Protein AF-V2XMH4-F1 (afdb_monomer_lite)

pLDDT: mean 96.75, std 1.99, range [86.94, 98.12]

Sequence (45 aa):
MLVFLALNGIELSYTQKELYETIFDVAAGKQNYEGLLNWVIEHQK

Radius of gyration: 10.36 Å; chains: 1; bounding box: 19×19×24 Å

Secondary structure (DSSP, 8-state):
-HHHHHHTT--B---HHHHHHHHHHHHTT-S-HHHHHHHHHHTB-

Structure (mmCIF, N/CA/C/O backbone):
data_AF-V2XMH4-F1
#
_entry.id   AF-V2XMH4-F1
#
loop_
_atom_site.group_PDB
_atom_site.id
_atom_site.type_symbol
_atom_site.label_atom_id
_atom_site.label_alt_id
_atom_site.label_comp_id
_atom_site.label_asym_id
_atom_site.label_entity_id
_atom_site.label_seq_id
_atom_site.pdbx_PDB_ins_code
_atom_site.Cartn_x
_atom_site.Cartn_y
_atom_site.Cartn_z
_atom_site.occupancy
_atom_site.B_iso_or_equiv
_atom_site.auth_seq_id
_atom_site.a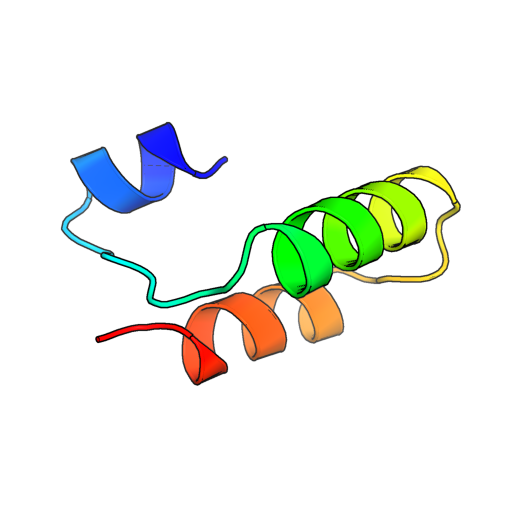uth_comp_id
_atom_site.auth_asym_id
_atom_site.auth_atom_id
_atom_site.pdbx_PDB_model_num
ATOM 1 N N . MET A 1 1 ? -3.533 -9.353 -2.055 1.00 86.94 1 MET A N 1
ATOM 2 C CA . MET A 1 1 ? -2.921 -8.586 -0.948 1.00 86.94 1 MET A CA 1
ATOM 3 C C . MET A 1 1 ? -3.971 -7.981 -0.018 1.00 86.94 1 MET A C 1
ATOM 5 O O . MET A 1 1 ? -4.057 -8.443 1.103 1.00 86.94 1 MET A O 1
ATOM 9 N N . LEU A 1 2 ? -4.815 -7.038 -0.458 1.00 94.38 2 LEU A N 1
ATOM 10 C CA . LEU A 1 2 ? -5.779 -6.348 0.427 1.00 94.38 2 LEU A CA 1
ATOM 11 C C . LEU A 1 2 ? -6.732 -7.288 1.186 1.00 94.38 2 LEU A C 1
ATOM 13 O O . LEU A 1 2 ? -6.887 -7.161 2.393 1.00 94.38 2 LEU A O 1
ATOM 17 N N . VAL A 1 3 ? -7.307 -8.285 0.501 1.00 95.88 3 VAL A N 1
ATOM 18 C CA . VAL A 1 3 ? -8.162 -9.301 1.145 1.00 95.88 3 VAL A CA 1
ATOM 19 C C . VAL A 1 3 ? -7.392 -10.101 2.200 1.00 95.88 3 VAL A C 1
ATOM 21 O O . VAL A 1 3 ? -7.931 -10.392 3.258 1.00 95.88 3 VAL A O 1
ATOM 24 N N . PHE A 1 4 ? -6.120 -10.423 1.944 1.00 96.19 4 PHE A N 1
ATOM 25 C CA . PHE A 1 4 ? -5.279 -11.125 2.915 1.00 96.19 4 PHE A CA 1
ATOM 26 C C . PHE A 1 4 ? -5.062 -10.282 4.178 1.00 96.19 4 PHE A C 1
ATOM 28 O O . PHE A 1 4 ? -5.181 -10.811 5.275 1.00 96.19 4 PHE A O 1
ATOM 35 N N . LEU A 1 5 ? -4.811 -8.977 4.035 1.00 96.50 5 LEU A N 1
ATOM 36 C CA . LEU A 1 5 ? -4.682 -8.061 5.174 1.00 96.50 5 LEU A CA 1
ATOM 37 C C . LEU A 1 5 ? -5.983 -7.996 5.988 1.00 96.50 5 LEU A C 1
ATOM 39 O O . LEU 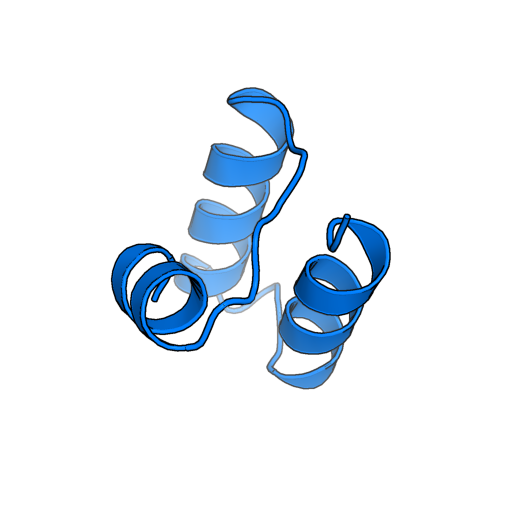A 1 5 ? -5.952 -8.210 7.198 1.00 96.50 5 LEU A O 1
ATOM 43 N N . ALA A 1 6 ? -7.126 -7.837 5.315 1.00 96.06 6 ALA A N 1
ATOM 44 C CA . ALA A 1 6 ? -8.433 -7.793 5.968 1.00 96.06 6 ALA A CA 1
ATOM 45 C C . ALA A 1 6 ? -8.758 -9.088 6.737 1.00 96.06 6 ALA A C 1
ATOM 47 O O . ALA A 1 6 ? -9.235 -9.033 7.867 1.00 96.06 6 ALA A O 1
ATOM 48 N N . LEU A 1 7 ? -8.439 -10.260 6.172 1.00 97.88 7 LEU A N 1
ATOM 49 C CA . LEU A 1 7 ? -8.616 -11.550 6.854 1.00 97.88 7 LEU A CA 1
ATOM 50 C C . LEU A 1 7 ? -7.742 -11.699 8.111 1.00 97.88 7 LEU A C 1
ATOM 52 O O . LEU A 1 7 ? -8.071 -12.503 8.978 1.00 97.88 7 LEU A O 1
ATOM 56 N N . ASN A 1 8 ? -6.656 -10.931 8.219 1.00 97.19 8 ASN A N 1
ATOM 57 C CA . ASN A 1 8 ? -5.779 -10.895 9.392 1.00 97.19 8 ASN A CA 1
ATOM 58 C C . ASN A 1 8 ? -6.091 -9.717 10.336 1.00 97.19 8 ASN A C 1
ATOM 60 O O . ASN A 1 8 ? -5.307 -9.438 11.239 1.00 97.19 8 ASN A O 1
ATOM 64 N N . GLY A 1 9 ? -7.215 -9.019 10.142 1.00 96.75 9 GLY A N 1
ATOM 65 C CA . GLY A 1 9 ? -7.617 -7.888 10.983 1.00 96.75 9 GLY A CA 1
ATOM 66 C C . GLY A 1 9 ? -6.837 -6.596 10.724 1.00 96.75 9 GLY A C 1
ATOM 67 O O . GLY A 1 9 ? -6.911 -5.675 11.530 1.00 96.75 9 GLY A O 1
ATOM 68 N N . ILE A 1 10 ? -6.095 -6.513 9.617 1.00 97.12 10 ILE A N 1
ATOM 69 C CA . ILE A 1 10 ? -5.408 -5.291 9.192 1.00 97.12 10 ILE A CA 1
ATOM 70 C C . ILE A 1 10 ? -6.337 -4.550 8.229 1.00 97.12 10 ILE A C 1
ATOM 72 O O . ILE A 1 10 ? -6.401 -4.854 7.033 1.00 97.12 10 ILE A O 1
ATOM 76 N N . GLU A 1 11 ? -7.081 -3.587 8.765 1.00 96.62 11 GLU A N 1
ATOM 77 C CA . GLU A 1 11 ? -7.924 -2.688 7.982 1.00 96.62 11 GLU A CA 1
ATOM 78 C C . GLU A 1 11 ? -7.143 -1.448 7.554 1.00 96.62 11 GLU A C 1
ATOM 80 O O . GLU A 1 11 ? -6.427 -0.841 8.349 1.00 96.62 11 GLU A O 1
ATOM 85 N N . LEU A 1 12 ? -7.312 -1.051 6.292 1.00 96.94 12 LEU A N 1
ATOM 86 C CA . LEU A 1 12 ? -6.626 0.102 5.723 1.00 96.94 12 LEU A CA 1
ATOM 87 C C . LEU A 1 12 ? -7.618 1.217 5.362 1.00 96.94 12 LEU A C 1
ATOM 89 O O . LEU A 1 12 ? -8.717 0.959 4.866 1.00 96.94 12 LEU A O 1
ATOM 93 N N . SER A 1 13 ? -7.209 2.462 5.579 1.00 97.50 13 SER A N 1
ATOM 94 C CA . SER A 1 13 ? -7.889 3.686 5.169 1.00 97.50 13 SER A CA 1
ATOM 95 C C . SER A 1 13 ? -7.125 4.339 4.028 1.00 97.50 13 SER A C 1
ATOM 97 O O . SER A 1 13 ? -6.090 4.943 4.262 1.00 97.50 13 SER A O 1
ATOM 99 N N . TYR A 1 14 ? -7.641 4.255 2.806 1.00 96.56 14 TYR A N 1
ATOM 100 C CA . TYR A 1 14 ? -7.049 4.897 1.633 1.00 96.56 14 TYR A CA 1
ATOM 101 C C . TYR A 1 14 ? -8.142 5.361 0.673 1.00 96.56 14 TYR A C 1
ATOM 103 O O . TYR A 1 14 ? -9.270 4.857 0.666 1.00 96.56 14 TYR A O 1
ATOM 111 N N . THR A 1 15 ? -7.796 6.306 -0.186 1.00 97.94 15 THR A N 1
ATOM 112 C CA . THR A 1 15 ? -8.598 6.688 -1.343 1.00 97.94 15 THR A CA 1
ATOM 113 C C . THR A 1 15 ? -8.341 5.743 -2.515 1.00 97.94 15 THR A C 1
ATOM 115 O O . THR A 1 15 ? -7.298 5.100 -2.625 1.00 97.94 15 THR A O 1
ATOM 118 N N . GLN A 1 16 ? -9.282 5.695 -3.463 1.00 97.19 16 GLN A N 1
ATOM 119 C CA . GLN A 1 16 ? -9.080 4.939 -4.706 1.00 97.19 16 GLN A CA 1
ATOM 120 C C . GLN A 1 16 ? -7.851 5.424 -5.486 1.00 97.19 16 GLN A C 1
ATOM 122 O O . GLN A 1 16 ? -7.210 4.626 -6.165 1.00 97.19 16 GLN A O 1
ATOM 127 N N . LYS A 1 17 ? -7.511 6.716 -5.359 1.00 98.00 17 LYS A N 1
ATOM 128 C CA . LYS A 1 17 ? -6.352 7.314 -6.014 1.00 98.00 17 LYS A CA 1
ATOM 129 C C . LYS A 1 17 ? -5.039 6.739 -5.495 1.00 98.00 17 LYS A C 1
ATOM 131 O O . LYS A 1 17 ? -4.278 6.173 -6.273 1.00 98.00 17 LYS A O 1
ATOM 136 N N . G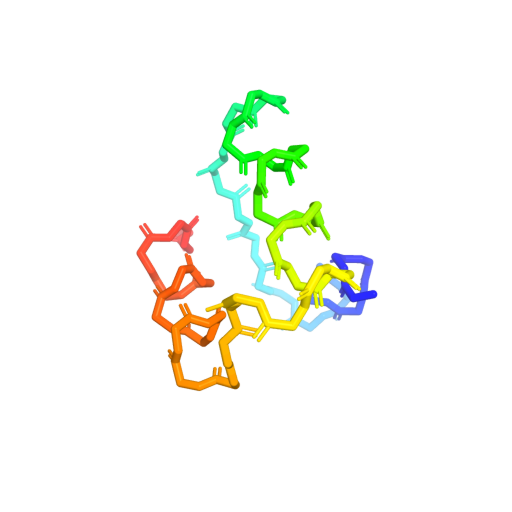LU A 1 18 ? -4.830 6.818 -4.185 1.00 97.50 18 GLU A N 1
ATOM 137 C CA . GLU A 1 18 ? -3.626 6.287 -3.531 1.00 97.50 18 GLU A CA 1
ATOM 138 C C . GLU A 1 18 ? -3.447 4.797 -3.825 1.00 97.50 18 GLU A C 1
ATOM 140 O O . GLU A 1 18 ? -2.330 4.336 -4.069 1.00 97.50 18 GLU A O 1
ATOM 145 N N . LEU A 1 19 ? -4.553 4.046 -3.868 1.00 97.19 19 LEU A N 1
ATOM 146 C CA . LEU A 1 19 ? -4.503 2.625 -4.170 1.00 97.19 19 LEU A CA 1
ATOM 147 C C . LEU A 1 19 ? -4.036 2.347 -5.605 1.00 97.19 19 LEU A C 1
ATOM 149 O O . LEU A 1 19 ? -3.134 1.526 -5.792 1.00 97.19 19 LEU A O 1
ATOM 153 N N . TYR A 1 20 ? -4.643 2.976 -6.621 1.00 97.12 20 TYR A N 1
ATOM 154 C CA . TYR A 1 20 ? -4.269 2.673 -8.007 1.00 97.12 20 TYR A CA 1
ATOM 155 C C . TYR A 1 20 ? -2.841 3.138 -8.313 1.00 97.12 20 TYR A C 1
ATOM 157 O O . TYR A 1 20 ? -2.122 2.432 -9.018 1.00 97.12 20 TYR A O 1
ATOM 165 N N . GLU A 1 21 ? -2.413 4.280 -7.765 1.00 98.06 21 GLU A N 1
ATOM 166 C CA . GLU A 1 21 ? -1.047 4.796 -7.927 1.00 98.06 21 GLU A CA 1
ATOM 167 C C . GLU A 1 21 ? -0.035 3.812 -7.330 1.00 98.06 21 GLU A C 1
ATOM 169 O O . GLU A 1 21 ? 0.883 3.377 -8.026 1.00 98.06 21 GLU A O 1
ATOM 174 N N . THR A 1 22 ? -0.285 3.338 -6.106 1.00 97.44 22 THR A N 1
ATOM 175 C CA . THR A 1 22 ? 0.575 2.352 -5.435 1.00 97.44 22 THR A CA 1
ATOM 176 C C . THR A 1 22 ? 0.656 1.030 -6.202 1.00 97.44 22 THR A C 1
ATOM 178 O O . THR A 1 22 ? 1.742 0.478 -6.376 1.00 97.44 22 THR A O 1
ATOM 181 N N . ILE A 1 23 ? -0.472 0.510 -6.703 1.00 96.00 23 ILE A N 1
ATOM 182 C CA . ILE A 1 23 ? -0.487 -0.732 -7.496 1.00 96.00 23 ILE A CA 1
ATOM 183 C C . ILE A 1 23 ? 0.305 -0.561 -8.800 1.00 96.00 23 ILE A C 1
ATOM 185 O O . ILE A 1 23 ? 1.054 -1.468 -9.177 1.00 96.00 23 ILE A O 1
ATOM 189 N N . PHE A 1 24 ? 0.173 0.581 -9.484 1.00 98.06 24 PHE A N 1
ATOM 190 C CA . PHE A 1 24 ? 0.946 0.847 -10.699 1.00 98.06 24 PHE A CA 1
ATOM 191 C C . PHE A 1 24 ? 2.437 0.986 -10.420 1.00 98.06 24 PHE A C 1
ATOM 193 O O . PHE A 1 24 ? 3.234 0.434 -11.176 1.00 98.06 24 PHE A O 1
ATOM 200 N N . ASP A 1 25 ? 2.828 1.667 -9.346 1.00 98.12 25 ASP A N 1
ATOM 201 C CA . ASP A 1 25 ? 4.238 1.827 -9.001 1.00 98.12 25 ASP A CA 1
ATOM 202 C C . ASP A 1 25 ? 4.888 0.492 -8.617 1.00 98.12 25 ASP A C 1
ATOM 204 O O . ASP A 1 25 ? 6.036 0.245 -8.995 1.00 98.12 25 ASP A O 1
ATOM 208 N N . VAL A 1 26 ? 4.151 -0.415 -7.963 1.00 96.94 26 VAL A N 1
ATOM 209 C CA . VAL A 1 26 ? 4.604 -1.799 -7.730 1.00 96.94 26 VAL A CA 1
ATOM 210 C C . VAL A 1 26 ? 4.776 -2.545 -9.056 1.00 96.94 26 VAL A C 1
ATOM 212 O O . VAL A 1 26 ? 5.827 -3.137 -9.294 1.00 96.94 26 VAL A O 1
ATOM 215 N N . ALA A 1 27 ? 3.785 -2.494 -9.952 1.00 97.00 27 ALA A N 1
ATOM 216 C CA . ALA A 1 27 ? 3.854 -3.170 -11.252 1.00 97.00 27 ALA A CA 1
ATOM 217 C C . ALA A 1 27 ? 4.975 -2.619 -12.154 1.00 97.00 27 ALA A C 1
ATOM 219 O O . ALA A 1 27 ? 5.574 -3.365 -12.926 1.00 97.00 27 ALA A O 1
ATOM 220 N N . ALA A 1 28 ? 5.280 -1.325 -12.036 1.00 98.12 28 ALA A N 1
ATOM 221 C CA . ALA A 1 28 ? 6.367 -0.656 -12.743 1.00 98.12 28 ALA A CA 1
ATOM 222 C C . ALA A 1 28 ? 7.751 -0.887 -12.106 1.00 98.12 28 ALA A C 1
ATOM 224 O O . ALA A 1 28 ? 8.744 -0.385 -12.632 1.00 98.12 28 ALA A O 1
ATOM 225 N N . GLY A 1 29 ? 7.834 -1.596 -10.974 1.00 97.25 29 GLY A N 1
ATOM 226 C CA . GLY A 1 29 ? 9.079 -1.809 -10.231 1.00 97.25 29 GLY A CA 1
ATOM 227 C C . GLY A 1 29 ? 9.635 -0.549 -9.558 1.00 97.25 29 GLY A C 1
ATOM 228 O O . GLY A 1 29 ? 10.798 -0.535 -9.162 1.00 97.25 29 GLY A O 1
ATOM 229 N N . LYS A 1 30 ? 8.830 0.514 -9.442 1.00 98.00 30 LYS A N 1
ATOM 230 C CA . LYS A 1 30 ? 9.198 1.770 -8.772 1.00 98.00 30 LYS A CA 1
ATOM 231 C C . LYS A 1 30 ? 9.012 1.687 -7.262 1.00 98.00 30 LYS A C 1
ATOM 233 O O . LYS A 1 30 ? 9.784 2.294 -6.529 1.00 98.00 30 LYS A O 1
ATOM 238 N N . GLN A 1 31 ? 8.009 0.931 -6.815 1.00 96.62 31 GLN A N 1
ATOM 239 C CA . GLN A 1 31 ? 7.748 0.702 -5.400 1.00 96.62 31 GLN A CA 1
ATOM 240 C C . GLN A 1 31 ? 8.354 -0.629 -4.963 1.00 96.62 31 GLN A C 1
ATOM 242 O O . GLN A 1 31 ? 8.003 -1.691 -5.480 1.00 96.62 31 GLN A O 1
ATOM 247 N N . ASN A 1 32 ? 9.273 -0.566 -4.002 1.00 97.06 32 ASN A N 1
ATOM 248 C CA . ASN A 1 32 ? 9.914 -1.745 -3.432 1.00 97.06 32 ASN A CA 1
ATOM 249 C C . ASN A 1 32 ? 9.129 -2.277 -2.217 1.00 97.06 32 ASN A C 1
ATOM 251 O O . ASN A 1 32 ? 8.124 -1.704 -1.792 1.00 97.06 32 ASN A O 1
ATOM 255 N N . TYR A 1 33 ? 9.596 -3.394 -1.656 1.00 96.31 33 TYR A N 1
ATOM 256 C CA . TYR A 1 33 ? 8.960 -4.024 -0.499 1.00 96.31 33 TYR A CA 1
ATOM 257 C C . TYR A 1 33 ? 8.846 -3.079 0.706 1.00 96.31 33 TYR A C 1
ATOM 259 O O . TYR A 1 33 ? 7.771 -2.967 1.284 1.00 96.31 33 TYR A O 1
ATOM 267 N N . GLU A 1 34 ? 9.931 -2.388 1.068 1.00 98.00 34 GLU A N 1
ATOM 268 C CA . GLU A 1 34 ? 9.952 -1.488 2.229 1.00 98.00 34 GLU A CA 1
ATOM 269 C C . GLU A 1 34 ? 8.999 -0.302 2.047 1.00 98.00 34 GLU A C 1
ATOM 271 O O . GLU A 1 34 ? 8.259 0.038 2.965 1.00 98.00 34 GLU A O 1
ATOM 276 N N . GLY A 1 35 ? 8.948 0.277 0.845 1.00 97.44 35 GLY A N 1
ATOM 277 C CA . GLY A 1 35 ? 8.005 1.338 0.505 1.00 97.44 35 GLY A CA 1
ATOM 278 C C . GLY A 1 35 ? 6.556 0.866 0.584 1.00 97.44 35 GLY A C 1
ATOM 279 O O . GLY A 1 35 ? 5.712 1.558 1.150 1.00 97.44 35 GLY A O 1
ATOM 280 N N . LEU A 1 36 ? 6.255 -0.331 0.072 1.00 97.12 36 LEU A N 1
ATOM 281 C CA . LEU A 1 36 ? 4.911 -0.904 0.162 1.00 97.12 36 LEU A CA 1
ATOM 282 C C . LEU A 1 36 ? 4.528 -1.244 1.611 1.00 97.12 36 LEU A C 1
ATOM 284 O O . LEU A 1 36 ? 3.380 -1.039 1.996 1.00 97.12 36 LEU A O 1
ATOM 288 N N . LEU A 1 37 ? 5.474 -1.729 2.418 1.00 97.25 37 LEU A N 1
ATOM 289 C CA . LEU A 1 37 ? 5.264 -1.980 3.843 1.00 97.25 37 LEU A CA 1
ATOM 290 C C . LEU A 1 37 ? 4.960 -0.679 4.594 1.00 97.25 37 LEU A C 1
ATOM 292 O O . LEU A 1 37 ? 3.987 -0.634 5.343 1.00 97.25 37 LEU A O 1
ATOM 296 N N . ASN A 1 38 ? 5.739 0.379 4.358 1.00 98.00 38 ASN A N 1
ATOM 297 C CA . ASN A 1 38 ? 5.486 1.693 4.950 1.00 98.00 38 ASN A CA 1
ATOM 298 C C . ASN A 1 38 ? 4.111 2.226 4.545 1.00 98.00 38 ASN A C 1
ATOM 300 O O . ASN A 1 38 ? 3.360 2.662 5.410 1.00 98.00 38 ASN A O 1
ATOM 304 N N . TRP A 1 39 ? 3.736 2.093 3.270 1.00 97.69 39 TRP A N 1
ATOM 305 C CA . TRP A 1 39 ? 2.403 2.471 2.804 1.00 97.69 39 TRP A CA 1
ATOM 306 C C . TRP A 1 39 ? 1.299 1.727 3.569 1.00 97.69 39 TRP A C 1
ATOM 308 O O . TRP A 1 39 ? 0.337 2.342 4.015 1.00 97.69 39 TRP A O 1
ATOM 318 N N . VAL A 1 40 ? 1.444 0.415 3.791 1.00 97.25 40 VAL A N 1
ATOM 319 C CA . VAL A 1 40 ? 0.482 -0.365 4.591 1.00 97.25 40 VAL A CA 1
ATOM 320 C C . VAL A 1 40 ? 0.401 0.151 6.032 1.00 97.25 40 VAL A C 1
ATOM 322 O O . VAL A 1 40 ? -0.705 0.305 6.540 1.00 97.25 40 VAL A O 1
ATOM 325 N N . ILE A 1 41 ? 1.537 0.442 6.675 1.00 97.56 41 ILE A N 1
ATOM 326 C CA . ILE A 1 41 ? 1.591 0.947 8.059 1.00 97.56 41 ILE A CA 1
ATOM 327 C C . ILE A 1 41 ? 0.938 2.331 8.173 1.00 97.56 41 ILE A C 1
ATOM 329 O O . ILE A 1 41 ? 0.151 2.560 9.086 1.00 97.56 41 ILE A O 1
ATOM 333 N N . GLU A 1 42 ? 1.229 3.242 7.244 1.00 9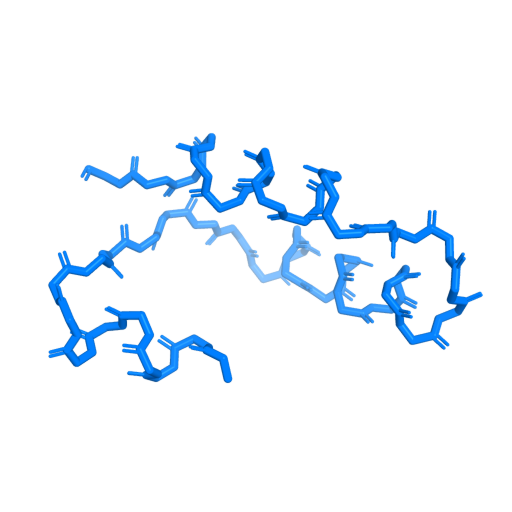7.44 42 GLU A N 1
ATOM 334 C CA . GLU A 1 42 ? 0.683 4.607 7.233 1.00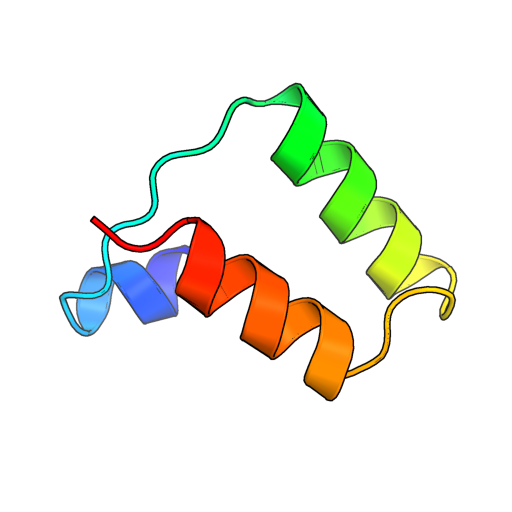 97.44 42 GLU A CA 1
ATOM 335 C C . GLU A 1 42 ? -0.835 4.641 7.036 1.00 97.44 42 GLU A C 1
ATOM 337 O O . GLU A 1 42 ? -1.504 5.547 7.531 1.00 97.44 42 GLU A O 1
ATOM 342 N N . HIS A 1 43 ? -1.381 3.655 6.324 1.00 97.19 43 HIS A N 1
ATOM 343 C CA . HIS A 1 43 ? -2.808 3.577 6.026 1.00 97.19 43 HIS A CA 1
ATOM 344 C C . HIS A 1 43 ? -3.556 2.627 6.970 1.00 97.19 43 HIS A C 1
ATOM 346 O O . HIS A 1 43 ? -4.767 2.482 6.818 1.00 97.19 43 HIS A O 1
ATOM 352 N N . GLN A 1 44 ? -2.896 1.971 7.928 1.00 96.69 44 GLN A N 1
ATOM 353 C CA . GLN A 1 44 ? -3.567 1.107 8.899 1.00 96.69 44 GLN A CA 1
ATOM 354 C C . GLN A 1 44 ? -4.397 1.936 9.894 1.00 96.69 44 GLN A C 1
ATOM 356 O O . GLN A 1 44 ? -3.922 2.943 10.417 1.00 96.69 44 GLN A O 1
ATOM 361 N N . LYS A 1 45 ? -5.646 1.516 10.138 1.00 89.62 45 LYS A N 1
ATOM 362 C CA . LYS A 1 45 ? -6.540 2.122 11.142 1.00 89.62 45 LYS A CA 1
ATOM 363 C C . LYS A 1 45 ? -6.313 1.577 12.548 1.00 89.62 45 LYS A C 1
ATOM 365 O O . LYS A 1 45 ? -5.976 0.377 12.670 1.00 89.62 45 LYS A O 1
#

Organism: NCBI:txid592026

Foldseek 3Di:
DQVVCVVVVFDFADDPVVVVVQVVCVVVVNADPVNVVV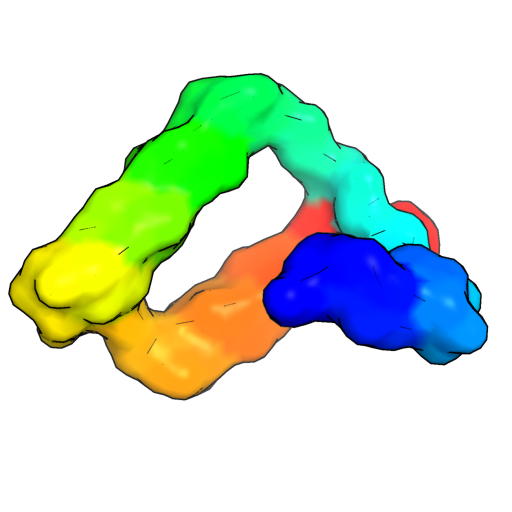VSVVGTD